Protein AF-A0A967DJ76-F1 (afdb_monomer_lite)

Secondary structure (DSSP, 8-state):
--HHHHHHHHHHT-PPPPPEEEEEEE---TTT-EE-TTS-EESHHHHHHHHHHHTTTEEEEEEE-SSS-HHHHHHTTS---

Foldseek 3Di:
DDPVVVVVVVVVPDDDDAAAEFEDEDEPDPPQWDQDPVRDIDDPNPVVVCVVSVVVSHHYHYDYPPDDDPVCCCVVVVGVD

pLDDT: mean 84.32, std 12.31, range [51.88, 97.75]

Structure (mmCIF, N/CA/C/O backbone):
data_AF-A0A967DJ76-F1
#
_entry.id   AF-A0A967DJ76-F1
#
loop_
_atom_site.group_PDB
_atom_site.id
_atom_site.type_symbol
_atom_site.label_atom_id
_atom_site.label_alt_id
_atom_site.label_comp_id
_atom_site.label_asym_id
_atom_site.label_entity_id
_atom_site.label_seq_id
_atom_site.pdbx_PDB_ins_code
_atom_site.Cartn_x
_atom_site.Cartn_y
_atom_site.Cartn_z
_atom_site.occupancy
_atom_site.B_iso_or_equiv
_atom_site.auth_seq_id
_atom_site.auth_comp_id
_atom_site.auth_asym_id
_atom_site.auth_atom_id
_atom_site.pdbx_PDB_model_num
ATOM 1 N N . MET A 1 1 ? -29.808 8.667 40.680 1.00 51.88 1 MET A N 1
ATOM 2 C CA . MET A 1 1 ? -28.647 8.692 39.756 1.00 51.88 1 MET A CA 1
ATOM 3 C C . MET A 1 1 ? -29.145 9.104 38.375 1.00 51.88 1 MET A C 1
ATOM 5 O O . MET A 1 1 ? -29.926 8.373 37.784 1.00 51.88 1 MET A O 1
ATOM 9 N N . SER A 1 2 ? -28.801 10.319 37.938 1.00 57.03 2 SER A N 1
ATOM 10 C CA . SER A 1 2 ? -29.373 11.007 36.765 1.00 57.03 2 SER A CA 1
ATOM 11 C C . SER A 1 2 ? -28.988 10.352 35.426 1.00 57.03 2 SER A C 1
ATOM 13 O O . SER A 1 2 ? -27.846 9.930 35.247 1.00 57.03 2 SER A O 1
ATOM 15 N N . ALA A 1 3 ? -29.926 10.307 34.472 1.00 61.78 3 ALA A N 1
ATOM 16 C CA . ALA A 1 3 ? -29.736 9.783 33.113 1.00 61.78 3 ALA A CA 1
ATOM 17 C C . ALA A 1 3 ? -28.604 10.488 32.332 1.00 61.78 3 ALA A C 1
ATOM 19 O O . ALA A 1 3 ? -27.953 9.865 31.493 1.00 61.78 3 ALA A O 1
ATOM 20 N N . LEU A 1 4 ? -28.302 11.747 32.668 1.00 61.47 4 LEU A N 1
ATOM 21 C CA . LEU A 1 4 ? -27.209 12.522 32.068 1.00 61.47 4 LEU A CA 1
ATOM 22 C C . LEU A 1 4 ? -25.830 11.915 32.365 1.00 61.47 4 LEU A C 1
ATOM 24 O O . LEU A 1 4 ? -24.970 11.870 31.488 1.00 61.47 4 LEU A O 1
ATOM 28 N N . ALA A 1 5 ? -25.640 11.363 33.568 1.00 60.72 5 ALA A N 1
ATOM 29 C CA . ALA A 1 5 ? -24.384 10.716 33.943 1.00 60.72 5 ALA A CA 1
ATOM 30 C C . ALA A 1 5 ? -24.125 9.441 33.120 1.00 60.72 5 ALA A C 1
ATOM 32 O O . ALA A 1 5 ? -22.978 9.117 32.829 1.00 60.72 5 ALA A O 1
ATOM 33 N N . ARG A 1 6 ? -25.184 8.736 32.692 1.00 60.22 6 ARG A N 1
ATOM 34 C CA . ARG A 1 6 ? -25.064 7.552 31.823 1.00 60.22 6 ARG A CA 1
ATOM 35 C C . ARG A 1 6 ? -24.732 7.925 30.377 1.00 60.22 6 ARG A C 1
ATOM 37 O O . ARG A 1 6 ? -23.929 7.238 29.756 1.00 60.22 6 ARG A O 1
ATOM 44 N N . 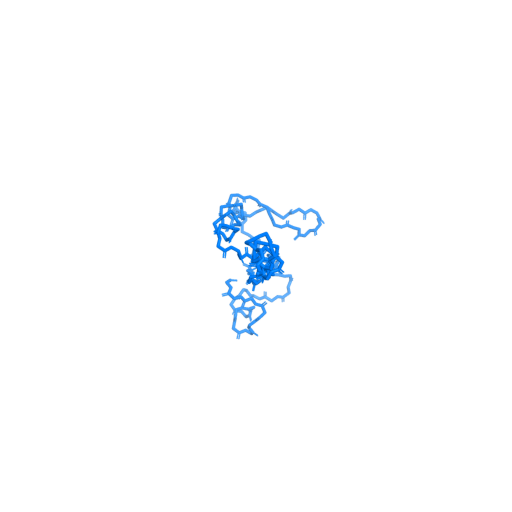GLY A 1 7 ? -25.302 9.017 29.860 1.00 60.06 7 GLY A N 1
ATOM 45 C CA . GLY A 1 7 ? -25.014 9.506 28.506 1.00 60.06 7 GLY A CA 1
ATOM 46 C C . GLY A 1 7 ? -23.550 9.916 28.316 1.00 60.06 7 GLY A C 1
ATOM 47 O O . GLY A 1 7 ? -22.928 9.537 27.327 1.00 60.06 7 GLY A O 1
ATOM 48 N N . ILE A 1 8 ? -22.974 10.609 29.305 1.00 64.25 8 ILE A N 1
ATOM 49 C CA . ILE A 1 8 ? -21.562 11.032 29.292 1.00 64.25 8 ILE A CA 1
ATOM 50 C C . ILE A 1 8 ? -20.619 9.817 29.323 1.00 64.25 8 ILE A C 1
ATOM 52 O O . ILE A 1 8 ? -19.662 9.765 28.551 1.00 64.25 8 ILE A O 1
ATOM 56 N N . TRP A 1 9 ? -20.923 8.797 30.135 1.00 59.81 9 TRP A N 1
ATOM 57 C CA . TRP A 1 9 ? -20.161 7.541 30.156 1.00 59.81 9 TRP A CA 1
ATOM 58 C C . TRP A 1 9 ? -20.231 6.769 28.831 1.00 59.81 9 TRP A C 1
ATOM 60 O O . TRP A 1 9 ? -19.225 6.217 28.392 1.00 59.81 9 TRP A O 1
ATOM 70 N N . TYR A 1 10 ? -21.390 6.751 28.168 1.00 64.44 10 TYR A N 1
ATOM 71 C CA . TYR A 1 10 ? -21.582 6.010 26.917 1.00 64.44 10 TYR A CA 1
ATOM 72 C C . TYR A 1 10 ? -20.786 6.605 25.742 1.00 64.44 10 TYR A C 1
ATOM 74 O O . TYR A 1 10 ? -20.260 5.869 24.908 1.00 64.44 10 TYR A O 1
ATOM 82 N N . VAL A 1 11 ? -20.655 7.935 25.691 1.00 64.75 11 VAL A N 1
ATOM 83 C CA . VAL A 1 11 ? -19.840 8.628 24.678 1.00 64.75 11 VAL A CA 1
ATOM 84 C C . VAL A 1 11 ? -18.348 8.532 25.011 1.00 64.75 11 VAL A C 1
ATOM 86 O O . VAL A 1 11 ? -17.549 8.248 24.121 1.00 64.75 11 VAL A O 1
ATOM 89 N N . ALA A 1 12 ? -17.966 8.678 26.284 1.00 64.31 12 ALA A N 1
ATOM 90 C CA . ALA A 1 12 ? -16.567 8.585 26.715 1.00 64.31 12 ALA A CA 1
ATOM 91 C C . ALA A 1 12 ? -15.963 7.173 26.562 1.00 64.31 12 ALA A C 1
ATOM 93 O O . ALA A 1 12 ? -14.749 7.031 26.417 1.00 64.31 12 ALA A O 1
ATOM 94 N N . ALA A 1 13 ? -16.790 6.122 26.562 1.00 67.69 13 ALA A N 1
ATOM 95 C CA . ALA A 1 13 ? -16.339 4.736 26.430 1.00 67.69 13 ALA A CA 1
ATOM 96 C C . ALA A 1 13 ? -16.020 4.301 24.983 1.00 67.69 13 ALA A C 1
ATOM 98 O O . ALA A 1 13 ? -15.405 3.252 24.781 1.00 67.69 13 ALA A O 1
ATOM 99 N N . ARG A 1 14 ? -16.404 5.078 23.958 1.00 73.69 14 ARG A N 1
ATOM 100 C CA . ARG A 1 14 ? -16.118 4.750 22.551 1.00 73.69 14 ARG A CA 1
ATOM 101 C C . ARG A 1 14 ? -14.720 5.219 22.156 1.00 73.69 14 ARG A C 1
ATOM 103 O O . ARG A 1 14 ? -14.545 6.294 21.591 1.00 73.69 14 ARG A O 1
ATOM 110 N N . ARG A 1 15 ? -13.711 4.389 22.427 1.00 78.00 15 ARG A N 1
ATOM 111 C CA . ARG A 1 15 ? -12.375 4.585 21.848 1.00 78.00 15 ARG A CA 1
ATOM 112 C C . ARG A 1 15 ? -12.427 4.314 20.336 1.00 78.00 15 ARG A C 1
ATOM 114 O O . ARG A 1 15 ? -13.004 3.298 19.946 1.00 78.00 15 ARG A O 1
ATOM 121 N N . PRO A 1 16 ? -11.842 5.177 19.485 1.00 81.50 16 PRO A N 1
ATOM 122 C CA . PRO A 1 16 ? -11.692 4.881 18.065 1.00 81.50 16 PRO A CA 1
ATOM 123 C C . PRO A 1 16 ? -10.927 3.568 17.893 1.00 81.50 16 PRO A C 1
ATOM 125 O O . PRO A 1 16 ? -9.884 3.380 18.520 1.00 81.50 16 PRO A O 1
ATOM 128 N N . VAL A 1 17 ? -11.439 2.660 17.062 1.00 87.44 17 VAL A N 1
ATOM 129 C CA . VAL A 1 17 ? -10.709 1.441 16.696 1.00 87.44 17 VAL A CA 1
ATOM 130 C C . VAL A 1 17 ? -9.608 1.848 15.714 1.00 87.44 17 VAL A C 1
ATOM 132 O O . VAL A 1 17 ? -9.939 2.412 14.666 1.00 87.44 17 VAL A O 1
ATOM 135 N N . PRO A 1 18 ? -8.321 1.599 16.017 1.00 91.50 18 PRO A N 1
ATOM 136 C CA . PRO A 1 18 ? -7.245 1.877 15.077 1.00 91.50 18 PRO A CA 1
ATOM 137 C C . PRO A 1 18 ? -7.472 1.131 13.757 1.00 91.50 18 PRO A C 1
ATOM 139 O O . PRO A 1 18 ? -7.990 0.011 13.780 1.00 91.50 18 PRO A O 1
ATOM 142 N N . PRO A 1 19 ? -7.103 1.722 12.611 1.00 92.88 19 PRO A N 1
ATOM 143 C CA . PRO A 1 19 ? -7.266 1.047 11.338 1.00 92.88 19 PRO A CA 1
ATOM 144 C C . PRO A 1 19 ? -6.355 -0.177 11.250 1.00 92.88 19 PRO A C 1
ATOM 146 O O . PRO A 1 19 ? -5.213 -0.157 11.715 1.00 92.88 19 PRO A O 1
ATOM 149 N N . THR A 1 20 ? -6.841 -1.235 10.606 1.00 96.75 20 THR A N 1
ATOM 150 C CA . THR A 1 20 ? -5.987 -2.359 10.215 1.00 96.75 20 THR A CA 1
ATOM 151 C C . THR A 1 20 ? -5.074 -1.903 9.084 1.00 96.75 20 THR A C 1
ATOM 153 O O . THR A 1 20 ? -5.554 -1.366 8.089 1.00 96.75 20 THR A O 1
ATOM 156 N N . VAL A 1 21 ? -3.766 -2.102 9.225 1.00 97.12 21 VAL A N 1
ATOM 157 C CA . VAL A 1 21 ? -2.785 -1.738 8.195 1.00 97.12 21 VAL A CA 1
ATOM 158 C C . VAL A 1 21 ? -2.479 -2.954 7.326 1.00 97.12 21 VAL A C 1
ATOM 160 O O . VAL A 1 21 ? -2.136 -4.010 7.855 1.00 97.12 21 VAL A O 1
ATOM 163 N N . VAL A 1 22 ? -2.590 -2.795 6.007 1.00 97.19 22 VAL A N 1
ATOM 164 C CA . VAL A 1 22 ? -2.273 -3.821 5.003 1.00 97.19 22 VAL A CA 1
ATOM 165 C C . VAL A 1 22 ? -1.237 -3.250 4.042 1.00 97.19 22 VAL A C 1
ATOM 167 O O . VAL A 1 22 ? -1.470 -2.220 3.416 1.00 97.19 22 VAL A O 1
ATOM 170 N N . ARG A 1 23 ? -0.090 -3.915 3.930 1.00 95.88 23 ARG A N 1
ATOM 171 C CA . ARG A 1 23 ? 0.990 -3.556 3.011 1.00 95.88 23 ARG A CA 1
ATOM 172 C C . ARG A 1 23 ? 0.735 -4.207 1.659 1.00 95.88 23 ARG A C 1
ATOM 174 O O . ARG A 1 23 ? 0.552 -5.420 1.601 1.00 95.88 23 ARG A O 1
ATOM 181 N N . VAL A 1 24 ? 0.731 -3.404 0.607 1.00 94.25 24 VAL A N 1
ATOM 182 C CA . VAL A 1 24 ? 0.474 -3.809 -0.775 1.00 94.25 24 VAL A CA 1
ATOM 183 C C . VAL A 1 24 ? 1.750 -3.587 -1.572 1.00 94.25 24 VAL A C 1
ATOM 185 O O . VAL A 1 24 ? 2.274 -2.475 -1.594 1.00 94.25 24 VAL A O 1
ATOM 188 N N . GLY A 1 25 ? 2.281 -4.633 -2.184 1.00 92.19 25 GLY A N 1
ATOM 189 C CA . GLY A 1 25 ? 3.406 -4.540 -3.094 1.00 92.19 25 GLY A CA 1
ATOM 190 C C . GLY A 1 25 ? 2.947 -4.039 -4.454 1.00 92.19 25 GLY A C 1
ATOM 191 O O . GLY A 1 25 ? 1.853 -4.357 -4.914 1.00 92.19 25 GLY A O 1
ATOM 192 N N . VAL A 1 26 ? 3.780 -3.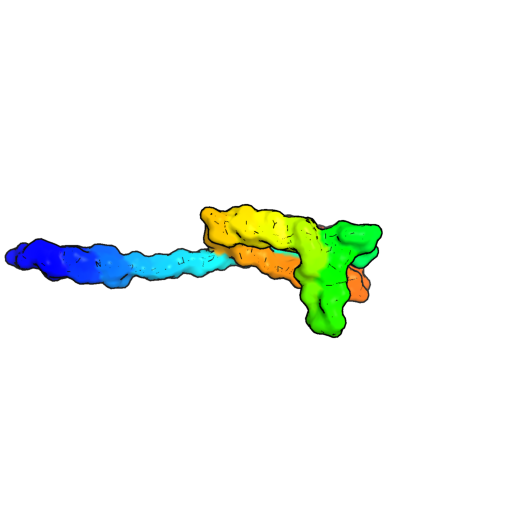230 -5.095 1.00 90.12 26 VAL A N 1
ATOM 193 C CA . VAL A 1 26 ? 3.510 -2.753 -6.448 1.00 90.12 26 VAL A CA 1
ATOM 194 C C . VAL A 1 26 ? 4.777 -2.791 -7.284 1.00 90.12 26 VAL A C 1
ATOM 196 O O . VAL A 1 26 ? 5.873 -2.534 -6.778 1.00 90.12 26 VAL A O 1
ATOM 199 N N . ASP A 1 27 ? 4.611 -3.113 -8.559 1.00 85.19 27 ASP A N 1
ATOM 200 C CA . ASP A 1 27 ? 5.656 -3.056 -9.564 1.00 85.19 27 ASP A CA 1
ATOM 201 C C . ASP A 1 27 ? 5.458 -1.880 -10.525 1.00 85.19 27 ASP A C 1
ATOM 203 O O . ASP A 1 27 ? 4.375 -1.294 -10.637 1.00 85.19 27 ASP A O 1
ATOM 207 N N . ASP A 1 28 ? 6.538 -1.509 -11.210 1.00 74.75 28 ASP A N 1
ATOM 208 C CA . ASP A 1 28 ? 6.453 -0.551 -12.303 1.00 74.75 28 ASP A CA 1
ATOM 209 C C . ASP A 1 28 ? 5.779 -1.188 -13.522 1.00 74.75 28 ASP A C 1
ATOM 211 O O . ASP A 1 28 ? 6.429 -1.724 -14.418 1.00 74.75 28 ASP A O 1
ATOM 215 N N . SER A 1 29 ? 4.446 -1.130 -13.525 1.00 74.06 29 SER A N 1
ATOM 216 C CA . SER A 1 29 ? 3.584 -1.606 -14.609 1.00 74.06 29 SER A CA 1
ATOM 217 C C . SER A 1 29 ? 2.786 -0.462 -15.254 1.00 74.06 29 SER A C 1
ATOM 219 O O . SER A 1 29 ? 1.566 -0.371 -15.062 1.00 74.06 29 SER A O 1
ATOM 221 N N . PRO A 1 30 ? 3.406 0.441 -16.037 1.00 73.38 30 PRO A N 1
ATOM 222 C CA . PRO A 1 30 ? 2.658 1.422 -16.820 1.00 73.38 30 PRO A CA 1
ATOM 223 C C . PRO A 1 30 ? 1.707 0.726 -17.816 1.00 73.38 30 PRO A C 1
ATOM 225 O O . PRO A 1 30 ? 2.097 -0.264 -18.437 1.00 73.38 30 PRO A O 1
ATOM 228 N N . PRO A 1 31 ? 0.466 1.217 -18.021 1.00 75.75 31 PRO A N 1
ATOM 229 C CA . PRO A 1 31 ? -0.120 2.461 -17.506 1.00 75.75 31 PRO A CA 1
ATOM 230 C C . PRO A 1 31 ? -0.941 2.283 -16.211 1.00 75.75 31 PRO A C 1
ATOM 232 O O . PRO A 1 31 ? -1.748 3.147 -15.875 1.00 75.75 31 PRO A O 1
ATOM 235 N N . VAL A 1 32 ? -0.819 1.142 -15.527 1.00 75.88 32 VAL A N 1
ATOM 236 C CA . VAL A 1 32 ? -1.692 0.758 -14.403 1.00 75.88 32 VAL A CA 1
ATOM 237 C C . VAL A 1 32 ? -1.379 1.570 -13.144 1.00 75.88 32 VAL A C 1
ATOM 239 O O . VAL A 1 32 ? -2.298 1.979 -12.429 1.00 75.88 32 VAL A O 1
ATOM 242 N N . TYR A 1 33 ? -0.095 1.846 -12.912 1.00 77.25 33 TYR A N 1
ATOM 243 C CA . TYR A 1 33 ? 0.400 2.649 -11.798 1.00 77.25 33 TYR A CA 1
ATOM 244 C C . TYR A 1 33 ? 1.217 3.832 -12.304 1.00 77.25 33 TYR A C 1
ATOM 246 O O . TYR A 1 33 ? 1.888 3.760 -13.332 1.00 77.25 33 TYR A O 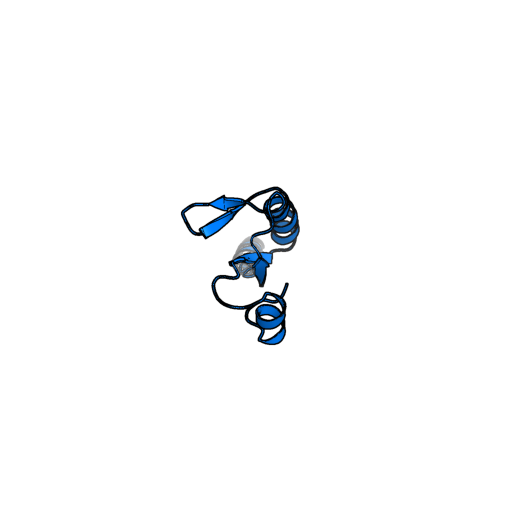1
ATOM 254 N N . THR A 1 34 ? 1.187 4.917 -11.538 1.00 78.69 34 THR A N 1
ATOM 255 C CA . THR A 1 34 ? 2.064 6.070 -11.742 1.00 78.69 34 THR A CA 1
ATOM 256 C C . THR A 1 34 ? 2.860 6.317 -10.474 1.00 78.69 34 THR A C 1
ATOM 258 O O . THR A 1 34 ? 2.274 6.549 -9.411 1.00 78.69 34 THR A O 1
ATOM 261 N N . PHE A 1 35 ? 4.186 6.282 -10.594 1.00 83.12 35 PHE A N 1
ATOM 262 C CA . PHE A 1 35 ? 5.105 6.596 -9.507 1.00 83.12 35 PHE A CA 1
ATOM 263 C C . PHE A 1 35 ? 5.427 8.088 -9.526 1.00 83.12 35 PHE A C 1
ATOM 265 O O . PHE A 1 35 ? 5.945 8.624 -10.507 1.00 83.12 35 PHE A O 1
ATOM 272 N N . GLY A 1 36 ? 5.089 8.770 -8.437 1.00 78.31 36 GLY A N 1
ATOM 273 C CA . GLY A 1 36 ? 5.499 10.141 -8.192 1.00 78.31 36 GLY A CA 1
ATOM 274 C C . GLY A 1 36 ? 7.005 10.230 -7.901 1.00 78.31 36 GLY A C 1
ATOM 275 O O . GLY A 1 36 ? 7.616 9.243 -7.484 1.00 78.31 36 GLY A O 1
ATOM 276 N N . PRO A 1 37 ? 7.620 11.417 -8.046 1.00 77.88 37 PRO A N 1
ATOM 277 C CA . PRO A 1 37 ? 9.039 11.635 -7.734 1.00 77.88 37 PRO A CA 1
ATOM 278 C C . PRO A 1 37 ? 9.418 11.335 -6.275 1.00 77.88 37 PRO A C 1
ATOM 280 O O . PRO A 1 37 ? 10.589 11.163 -5.956 1.00 77.88 37 PRO A O 1
ATOM 283 N N . ASP A 1 38 ? 8.430 11.297 -5.381 1.00 80.06 38 ASP A N 1
ATOM 284 C CA . ASP A 1 38 ? 8.562 10.969 -3.961 1.00 80.06 38 ASP A CA 1
ATOM 285 C C . ASP A 1 38 ? 8.395 9.466 -3.666 1.00 80.06 38 ASP A C 1
ATOM 287 O O . ASP A 1 38 ? 8.327 9.068 -2.503 1.00 80.06 38 ASP A O 1
ATOM 291 N N . GLY A 1 39 ? 8.305 8.631 -4.707 1.00 77.50 39 GLY A N 1
ATOM 292 C CA . GLY A 1 39 ? 8.092 7.190 -4.596 1.00 77.50 39 GLY A CA 1
ATOM 293 C C . GLY A 1 39 ? 6.654 6.797 -4.255 1.00 77.50 39 GLY A C 1
ATOM 294 O O . GLY A 1 39 ? 6.392 5.615 -4.028 1.00 77.50 39 GLY A O 1
ATOM 295 N N . LYS A 1 40 ? 5.711 7.752 -4.211 1.00 84.44 40 LYS A N 1
ATOM 296 C CA . LYS A 1 40 ? 4.296 7.436 -3.997 1.00 84.44 40 LYS A CA 1
ATOM 297 C C . LYS A 1 40 ? 3.662 6.877 -5.255 1.00 84.44 40 LYS A C 1
ATOM 299 O O . LYS A 1 40 ? 3.927 7.319 -6.366 1.00 84.44 40 LYS A O 1
ATOM 304 N N . VAL A 1 41 ? 2.753 5.943 -5.044 1.00 88.62 41 VAL A N 1
ATOM 305 C CA . VAL A 1 41 ? 1.992 5.278 -6.095 1.00 88.62 41 VAL A CA 1
ATOM 306 C C . VAL A 1 41 ? 0.647 5.983 -6.212 1.00 88.62 41 VAL A C 1
ATOM 308 O O . VAL A 1 41 ? 0.009 6.278 -5.200 1.00 88.62 41 VAL A O 1
ATOM 311 N N . SER A 1 42 ? 0.218 6.277 -7.432 1.00 86.44 42 SER A N 1
ATOM 312 C CA . SER A 1 42 ? -1.033 6.982 -7.716 1.00 86.44 42 SER A CA 1
ATOM 313 C C . SER A 1 42 ? -1.710 6.431 -8.970 1.00 86.44 42 SER A C 1
ATOM 315 O O . SER A 1 42 ? -1.059 5.797 -9.805 1.00 86.44 42 SER A O 1
ATOM 317 N N . GLY A 1 43 ? -3.015 6.678 -9.097 1.00 86.31 43 GLY A N 1
ATOM 318 C CA . GLY A 1 43 ? -3.844 6.224 -10.213 1.00 86.31 43 GLY A CA 1
ATOM 319 C C . GLY A 1 43 ? -5.074 5.447 -9.743 1.00 86.31 43 GLY A C 1
ATOM 320 O O . GLY A 1 43 ? -5.227 5.136 -8.563 1.00 86.31 43 GLY A O 1
ATOM 321 N N . LEU A 1 44 ? -5.948 5.078 -10.682 1.00 88.25 44 LEU A N 1
ATOM 322 C CA . LEU A 1 44 ? -7.208 4.389 -10.366 1.00 88.25 44 LEU A CA 1
ATOM 323 C C . LEU A 1 44 ? -7.003 3.051 -9.640 1.00 88.25 44 LEU A C 1
ATOM 325 O O . LEU A 1 44 ? -7.810 2.694 -8.780 1.00 88.25 44 LEU A O 1
ATO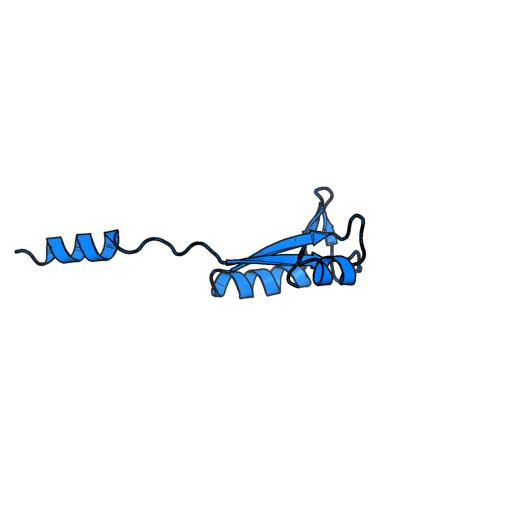M 329 N N . ALA A 1 45 ? -5.909 2.345 -9.943 1.00 87.62 45 ALA A N 1
ATOM 330 C CA . ALA A 1 45 ? -5.522 1.108 -9.267 1.00 87.62 45 ALA A CA 1
ATOM 331 C C . ALA A 1 45 ? -5.131 1.315 -7.789 1.00 87.62 45 ALA A C 1
ATOM 333 O O . ALA A 1 45 ? -5.114 0.354 -7.029 1.00 87.62 45 ALA A O 1
ATOM 334 N N . VAL A 1 46 ? -4.871 2.556 -7.367 1.00 91.50 46 VAL A N 1
ATOM 335 C CA . VAL A 1 46 ? -4.604 2.946 -5.974 1.00 91.50 46 VAL A CA 1
ATOM 336 C C . VAL A 1 46 ? -5.856 3.530 -5.321 1.00 91.50 46 VAL A C 1
ATOM 338 O O . VAL A 1 46 ? -6.226 3.143 -4.210 1.00 91.50 46 VAL A O 1
ATOM 341 N N . ASP A 1 47 ? -6.548 4.430 -6.020 1.00 92.06 47 ASP A N 1
ATOM 342 C CA . ASP A 1 47 ? -7.658 5.204 -5.459 1.00 92.06 47 ASP A CA 1
ATOM 343 C C . ASP A 1 47 ? -8.880 4.339 -5.135 1.00 92.06 47 ASP A C 1
ATOM 345 O O . ASP A 1 47 ? -9.484 4.479 -4.066 1.00 92.06 47 ASP A O 1
ATOM 349 N N . ILE A 1 48 ? -9.232 3.406 -6.027 1.00 94.12 48 ILE A N 1
ATOM 350 C CA . ILE A 1 48 ? -10.401 2.538 -5.842 1.00 94.12 48 ILE A CA 1
ATOM 351 C C . ILE A 1 48 ? -10.196 1.588 -4.645 1.00 94.12 48 ILE A C 1
ATOM 353 O O . ILE A 1 48 ? -11.072 1.559 -3.769 1.00 94.12 48 ILE A O 1
ATOM 357 N N . PRO A 1 49 ? -9.069 0.851 -4.525 1.00 95.44 49 PRO A N 1
ATOM 358 C CA . PRO A 1 49 ? -8.814 0.027 -3.344 1.00 95.44 49 PRO A CA 1
ATOM 359 C C . PRO A 1 49 ? -8.694 0.839 -2.056 1.00 95.44 49 PRO A C 1
ATOM 361 O O . PRO A 1 49 ? -9.225 0.411 -1.032 1.00 95.44 49 PRO A O 1
ATOM 364 N N . ASN A 1 50 ? -8.068 2.021 -2.092 1.00 96.25 50 ASN A N 1
ATOM 365 C CA . ASN A 1 50 ? -7.973 2.89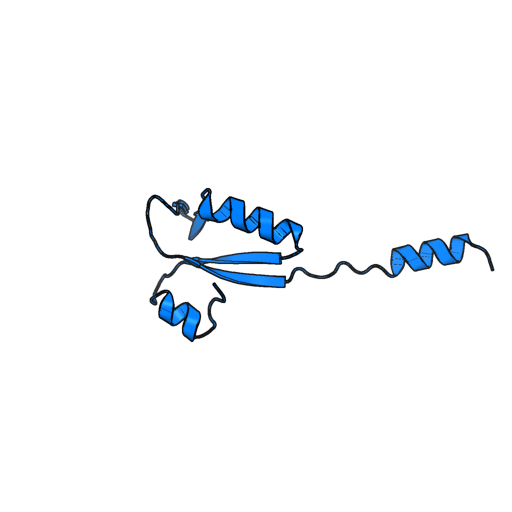3 -0.920 1.00 96.25 50 ASN A CA 1
ATOM 366 C C . ASN A 1 50 ? -9.358 3.308 -0.410 1.00 96.25 50 ASN A C 1
ATOM 368 O O . ASN A 1 50 ? -9.622 3.223 0.790 1.00 96.25 50 ASN A O 1
ATOM 372 N N . GLU A 1 51 ? -10.269 3.715 -1.297 1.00 97.75 51 GLU A N 1
ATOM 373 C CA . GLU A 1 51 ? -11.626 4.094 -0.897 1.00 97.75 51 GLU A CA 1
ATOM 374 C C . GLU A 1 51 ? -12.423 2.886 -0.377 1.00 97.75 51 GLU A C 1
ATOM 376 O O . GLU A 1 51 ? -13.139 2.994 0.625 1.00 97.75 51 GLU A O 1
ATOM 381 N N . ALA A 1 52 ? -12.266 1.711 -0.994 1.00 97.44 52 ALA A N 1
ATOM 382 C CA . ALA A 1 52 ? -12.876 0.476 -0.505 1.00 97.44 52 ALA A CA 1
ATOM 383 C C . ALA A 1 52 ? -12.358 0.088 0.896 1.00 97.44 52 ALA A C 1
ATOM 385 O O . ALA A 1 52 ? -13.156 -0.227 1.785 1.00 97.44 52 ALA A O 1
ATOM 386 N N . ALA A 1 53 ? -11.044 0.171 1.119 1.00 97.56 53 ALA A N 1
ATOM 387 C CA . ALA A 1 53 ? -10.386 -0.101 2.395 1.00 97.56 53 ALA A CA 1
ATOM 388 C C . ALA A 1 53 ? -10.802 0.904 3.481 1.00 97.56 53 ALA A C 1
ATOM 390 O O . ALA A 1 53 ? -11.165 0.509 4.594 1.00 97.56 53 ALA A O 1
ATOM 391 N N . ARG A 1 54 ? -10.866 2.199 3.147 1.00 97.00 54 ARG A N 1
ATOM 392 C CA . ARG A 1 54 ? -11.293 3.267 4.062 1.00 97.00 54 ARG A CA 1
ATOM 393 C C . ARG A 1 54 ? -12.689 3.007 4.629 1.00 97.00 54 ARG A C 1
ATOM 395 O O . ARG A 1 54 ? -12.900 3.157 5.832 1.00 97.00 54 ARG A O 1
ATOM 402 N N . ARG A 1 55 ? -13.636 2.544 3.799 1.00 97.31 55 ARG A N 1
ATOM 403 C CA . ARG A 1 55 ? -15.005 2.171 4.228 1.00 97.31 55 ARG A CA 1
ATOM 404 C C . ARG A 1 55 ? -15.039 1.014 5.231 1.00 97.31 55 ARG A C 1
ATOM 406 O O . ARG A 1 55 ? -16.065 0.795 5.871 1.00 97.31 55 ARG A O 1
ATOM 413 N N . LYS A 1 56 ? -13.940 0.272 5.362 1.00 96.75 56 LYS A N 1
ATOM 414 C CA . LYS A 1 56 ? -13.766 -0.857 6.282 1.00 96.75 56 LYS A CA 1
ATOM 415 C C . LYS A 1 56 ? -12.793 -0.563 7.425 1.00 96.75 56 LYS A C 1
ATOM 417 O O . LYS A 1 56 ? -12.452 -1.485 8.156 1.00 96.75 56 LYS A O 1
ATOM 422 N N . ASN A 1 57 ? -12.383 0.696 7.610 1.00 96.12 57 ASN A N 1
ATOM 423 C CA . ASN A 1 57 ? -11.362 1.083 8.587 1.00 96.12 57 ASN A CA 1
ATOM 424 C C . ASN A 1 57 ? -10.021 0.352 8.357 1.00 96.12 57 ASN A C 1
ATOM 426 O O . ASN A 1 57 ? -9.360 -0.074 9.302 1.00 96.12 57 ASN A O 1
ATOM 430 N N . ILE A 1 58 ? -9.635 0.182 7.090 1.00 97.62 58 ILE A N 1
ATOM 431 C CA . ILE A 1 58 ? -8.354 -0.394 6.670 1.00 97.62 58 ILE A CA 1
ATOM 432 C C . ILE A 1 58 ? -7.508 0.717 6.038 1.00 97.62 58 ILE A C 1
ATOM 434 O O . ILE A 1 58 ? -8.017 1.521 5.255 1.00 97.62 58 ILE A O 1
ATOM 438 N N . ARG A 1 59 ? -6.213 0.753 6.364 1.00 97.06 59 ARG A N 1
ATOM 439 C CA . ARG A 1 59 ? -5.203 1.596 5.715 1.00 97.06 59 ARG A CA 1
ATOM 440 C C . ARG A 1 59 ? -4.329 0.722 4.820 1.00 97.06 59 ARG A C 1
ATOM 442 O O . ARG A 1 59 ? -3.648 -0.164 5.330 1.00 97.06 59 ARG A O 1
ATOM 449 N N . LEU A 1 60 ? -4.336 0.989 3.517 1.00 96.69 60 LEU A N 1
ATOM 450 C CA . LEU A 1 60 ? -3.391 0.371 2.589 1.00 96.69 60 LEU A CA 1
ATOM 451 C C . LEU A 1 60 ? -2.084 1.171 2.581 1.00 96.69 60 LEU A C 1
ATOM 453 O O . LEU A 1 60 ? -2.103 2.400 2.497 1.00 96.69 60 LEU A O 1
ATOM 457 N N . GLU A 1 61 ? -0.960 0.474 2.679 1.00 95.25 61 GLU A N 1
ATOM 458 C CA . GLU A 1 61 ? 0.386 1.031 2.554 1.00 95.25 61 GLU A CA 1
ATOM 459 C C . GLU A 1 61 ? 1.040 0.452 1.306 1.00 95.25 61 GLU A C 1
ATOM 461 O O . GLU A 1 61 ? 1.286 -0.748 1.230 1.00 95.25 61 GLU A O 1
ATOM 466 N N . TRP A 1 62 ? 1.292 1.299 0.315 1.00 93.12 62 TRP A N 1
ATOM 467 C CA . TRP A 1 62 ? 1.819 0.883 -0.980 1.00 93.12 62 TRP A CA 1
ATOM 468 C C . TRP A 1 62 ? 3.350 0.862 -0.949 1.00 93.12 62 TRP A C 1
ATOM 470 O O . TRP A 1 62 ? 3.981 1.869 -0.627 1.00 93.12 62 TRP A O 1
ATOM 480 N N . HIS A 1 63 ? 3.941 -0.286 -1.275 1.00 90.88 63 HIS A N 1
ATOM 481 C CA . HIS A 1 63 ? 5.377 -0.546 -1.238 1.00 90.88 63 HIS A CA 1
ATOM 482 C C . HIS A 1 63 ? 5.896 -0.878 -2.644 1.00 90.88 63 HIS A C 1
ATOM 484 O O . HIS A 1 63 ? 5.658 -1.986 -3.128 1.00 90.88 63 HIS A O 1
ATOM 490 N N . PRO A 1 64 ? 6.635 0.040 -3.288 1.00 87.88 64 PRO A N 1
ATOM 491 C CA . PRO A 1 64 ? 7.298 -0.232 -4.558 1.00 87.88 64 PRO A CA 1
ATOM 492 C C . PRO A 1 64 ? 8.332 -1.360 -4.447 1.00 87.88 64 PRO A C 1
ATOM 494 O O . PRO A 1 64 ? 9.036 -1.476 -3.436 1.00 87.88 64 PRO A O 1
ATOM 497 N N . ASN A 1 65 ? 8.468 -2.155 -5.506 1.00 83.06 65 ASN A N 1
ATOM 498 C CA . ASN A 1 65 ? 9.463 -3.218 -5.639 1.00 83.06 65 ASN A CA 1
ATOM 499 C C . ASN A 1 65 ? 10.874 -2.668 -5.948 1.00 83.06 65 ASN A C 1
ATOM 501 O O . ASN A 1 65 ? 11.420 -2.867 -7.024 1.00 83.06 65 ASN A O 1
ATOM 505 N N . GLN A 1 66 ? 11.498 -1.969 -5.000 1.00 73.81 66 GLN A N 1
ATOM 506 C CA . GLN A 1 66 ? 12.784 -1.303 -5.269 1.00 73.81 66 GLN A CA 1
ATOM 507 C C . GLN A 1 66 ? 13.938 -2.281 -5.559 1.00 73.81 66 GLN A C 1
ATOM 509 O O . GLN A 1 66 ? 14.752 -2.003 -6.433 1.00 73.81 66 GLN A O 1
ATOM 514 N N . ASP A 1 67 ? 13.979 -3.434 -4.876 1.00 79.44 67 ASP A N 1
ATOM 515 C CA . ASP A 1 67 ? 15.164 -4.314 -4.897 1.00 79.44 67 ASP A CA 1
ATOM 516 C C . ASP A 1 67 ? 14.859 -5.817 -5.016 1.00 79.44 67 ASP A C 1
ATOM 518 O O . ASP A 1 67 ? 15.775 -6.619 -5.195 1.00 79.44 67 ASP A O 1
ATOM 522 N N . ILE A 1 68 ? 13.595 -6.231 -4.861 1.00 84.88 68 ILE A N 1
ATOM 523 C CA . ILE A 1 68 ? 13.203 -7.649 -4.843 1.00 84.88 68 ILE A CA 1
ATOM 524 C C . ILE A 1 68 ? 11.898 -7.885 -5.619 1.00 84.88 68 ILE A C 1
ATOM 526 O O . ILE A 1 68 ? 11.023 -7.017 -5.591 1.00 84.88 68 ILE A O 1
ATOM 530 N N . PRO A 1 69 ? 11.729 -9.049 -6.280 1.00 89.88 69 PRO A N 1
ATOM 531 C CA . PRO A 1 69 ? 10.493 -9.395 -6.981 1.00 89.88 69 PRO A CA 1
ATOM 532 C C . PRO A 1 69 ? 9.263 -9.406 -6.063 1.00 89.88 69 PRO A C 1
ATOM 534 O O . PRO A 1 69 ? 9.363 -9.755 -4.883 1.00 89.88 69 PRO A O 1
ATOM 537 N N . LEU A 1 70 ? 8.087 -9.097 -6.621 1.00 88.81 70 LEU A N 1
ATOM 538 C CA . LEU A 1 70 ? 6.824 -9.034 -5.874 1.00 88.81 70 LEU A CA 1
ATOM 539 C C . LEU A 1 70 ? 6.490 -10.364 -5.178 1.00 88.81 70 LEU A C 1
ATOM 541 O O . LEU A 1 70 ? 6.142 -10.368 -3.997 1.00 88.81 70 LEU A O 1
ATOM 545 N N . ASP A 1 71 ? 6.715 -11.493 -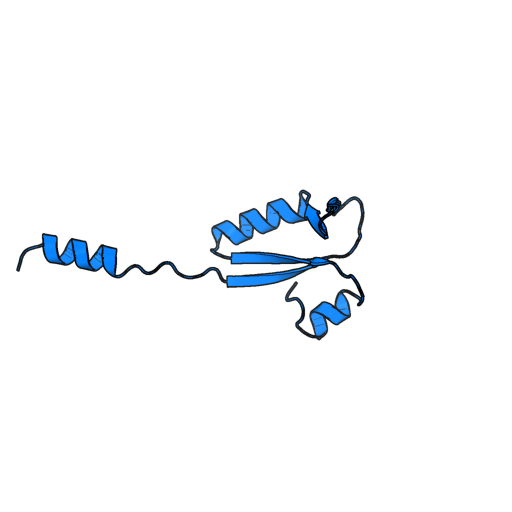5.856 1.00 91.12 71 ASP A N 1
ATOM 546 C CA . ASP A 1 71 ? 6.527 -12.833 -5.283 1.00 91.12 71 ASP A CA 1
ATOM 547 C C . ASP A 1 71 ? 7.364 -13.042 -4.015 1.00 91.12 71 ASP A C 1
ATOM 549 O O . ASP A 1 71 ? 6.894 -13.624 -3.037 1.00 91.12 71 ASP A O 1
ATOM 553 N N . GLN A 1 72 ? 8.590 -12.509 -3.993 1.00 93.31 72 GLN A N 1
ATOM 554 C CA . GLN A 1 72 ? 9.466 -12.575 -2.825 1.00 93.31 72 GLN A CA 1
ATOM 555 C C . GLN A 1 72 ? 9.002 -11.626 -1.709 1.00 93.31 72 GLN A C 1
ATOM 557 O O . GLN A 1 72 ? 9.120 -11.952 -0.524 1.00 93.31 72 GLN A O 1
ATOM 562 N N . MET A 1 73 ? 8.455 -10.453 -2.048 1.00 92.62 73 MET A N 1
ATOM 563 C CA . MET A 1 73 ? 7.849 -9.544 -1.066 1.00 92.62 73 MET A CA 1
ATOM 564 C C . MET A 1 73 ? 6.648 -10.198 -0.376 1.00 92.62 73 MET A C 1
ATOM 566 O O . MET A 1 73 ? 6.492 -10.061 0.841 1.00 92.62 73 MET A O 1
ATOM 570 N N . LEU A 1 74 ? 5.836 -10.929 -1.141 1.00 92.88 74 LEU A N 1
ATOM 571 C CA . LEU A 1 74 ? 4.680 -11.656 -0.633 1.00 92.88 74 LEU A CA 1
ATOM 572 C C . LEU A 1 74 ? 5.111 -12.850 0.226 1.00 92.88 74 LEU A C 1
ATOM 574 O O . LEU A 1 74 ? 4.692 -12.970 1.376 1.00 92.88 74 LEU A O 1
ATOM 578 N N . SER A 1 75 ? 6.008 -13.699 -0.287 1.00 94.94 75 SER A N 1
ATOM 579 C CA . SER A 1 75 ? 6.441 -14.917 0.409 1.00 94.94 75 SER A CA 1
ATOM 580 C C . SER A 1 75 ? 7.214 -14.633 1.703 1.00 94.94 75 SER A C 1
ATOM 582 O O . SER A 1 75 ? 7.205 -15.451 2.619 1.00 94.94 75 SER A O 1
ATOM 584 N N . SER A 1 76 ? 7.884 -13.479 1.796 1.00 94.25 76 SER A N 1
ATOM 585 C CA . SER A 1 76 ? 8.595 -13.033 3.004 1.00 94.25 76 SER A CA 1
ATOM 586 C C . SER A 1 76 ? 7.700 -12.322 4.028 1.00 94.25 76 SER A C 1
ATOM 588 O O . SER A 1 76 ? 8.159 -12.020 5.129 1.00 94.25 76 SER A O 1
ATOM 590 N N . GLY A 1 77 ? 6.442 -12.018 3.688 1.00 93.88 77 GLY A N 1
ATOM 591 C CA . GLY A 1 77 ? 5.538 -11.231 4.535 1.00 93.88 77 GLY A CA 1
ATOM 592 C C . GLY A 1 77 ? 5.868 -9.731 4.596 1.00 93.88 77 GLY A C 1
ATOM 593 O O . GLY A 1 77 ? 5.302 -8.997 5.423 1.00 93.88 77 GLY A O 1
ATOM 594 N N . ARG A 1 78 ? 6.762 -9.246 3.719 1.00 92.88 78 ARG A N 1
ATOM 595 C CA . ARG A 1 78 ? 7.031 -7.808 3.549 1.00 92.88 78 ARG A CA 1
ATOM 596 C C . ARG A 1 78 ? 5.763 -7.082 3.104 1.00 92.88 78 ARG A C 1
ATOM 598 O O . ARG A 1 78 ? 5.515 -5.981 3.588 1.00 92.88 78 ARG A O 1
ATOM 605 N N . VAL A 1 79 ? 4.933 -7.730 2.290 1.00 94.25 79 VAL A N 1
ATOM 606 C CA . VAL A 1 79 ? 3.579 -7.288 1.921 1.00 94.25 79 VAL A CA 1
ATOM 607 C C . VAL A 1 79 ? 2.561 -8.405 2.162 1.00 94.25 79 VAL A C 1
ATOM 609 O O . VAL A 1 79 ? 2.936 -9.558 2.368 1.00 94.25 79 VAL A O 1
ATOM 612 N N . GLN A 1 80 ? 1.279 -8.051 2.220 1.00 94.75 80 GLN A N 1
ATOM 613 C CA . GLN A 1 80 ? 0.155 -8.990 2.328 1.00 94.75 80 GLN A CA 1
ATOM 614 C C . GLN A 1 80 ? -0.620 -9.136 1.013 1.00 94.75 80 GLN A C 1
ATOM 616 O O . GLN A 1 80 ? -1.378 -10.094 0.870 1.00 94.75 80 GLN A O 1
ATOM 621 N N . MET A 1 81 ? -0.460 -8.179 0.100 1.00 86.94 81 MET A N 1
ATOM 622 C CA . MET A 1 81 ? -1.035 -8.155 -1.244 1.00 86.94 81 MET A CA 1
ATOM 623 C C . MET A 1 81 ? 0.015 -7.712 -2.242 1.00 86.94 81 MET A C 1
ATOM 625 O O . MET A 1 81 ? 0.909 -6.948 -1.815 1.00 86.94 81 MET A O 1
#

Sequence (81 aa):
MSALARGIWYVAARRPVPPTVVRVGVDDSPPVYTFGPDGKVSGLAVDIPNEAARRKNIRLEWHPNQDIPLDQMLSSGRVQM

Radius of gyration: 19.31 Å; chains: 1; bounding box: 45×27×57 Å